Protein AF-W1I6D4-F1 (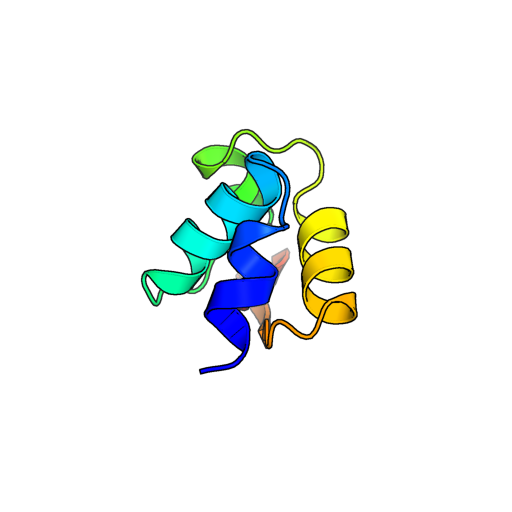afdb_monomer_lite)

Sequence (72 aa):
MEDKTIINQLPKQQRKVYNVLSKGGKYSVADISIITHCCDPRGHIAEMRNKGIQIKDEWVTEGEIRFKKYFI

pLDDT: mean 84.82, std 8.68, range [47.84, 93.0]

Secondary structure (DSSP, 8-state):
--HHHHHHHS-HHHHHHHHHHTTT--EEHHHHHHHHT-S-HHHHHHHHHHTT---EEEEEEETTEEEEEEE-

Foldseek 3Di:
DPLVVLLVPDDPLLVQLVVVQVVPDWAFQVRSCVRSVDPGVPVSVVVCVVSPDPKDWDWDDDPPDITITIHD

Structure (mmCIF, N/CA/C/O backbone):
data_AF-W1I6D4-F1
#
_entry.id   AF-W1I6D4-F1
#
loop_
_atom_site.group_PDB
_atom_site.id
_atom_site.type_symbol
_atom_site.label_atom_id
_atom_site.label_alt_id
_atom_site.label_comp_id
_atom_site.label_asym_id
_atom_site.label_entity_id
_atom_site.label_seq_id
_atom_site.pdbx_PDB_ins_code
_atom_site.Cartn_x
_atom_site.Cartn_y
_atom_site.Cartn_z
_atom_site.occupancy
_atom_site.B_iso_or_equiv
_atom_site.auth_seq_id
_atom_site.auth_comp_id
_atom_site.auth_asym_id
_atom_site.auth_atom_id
_atom_site.pdbx_PDB_model_num
ATOM 1 N N . MET A 1 1 ? -16.629 -2.193 8.527 1.00 47.84 1 MET A N 1
ATOM 2 C CA . MET A 1 1 ? -16.829 -1.189 9.603 1.00 47.84 1 MET A CA 1
ATOM 3 C C . MET A 1 1 ? -15.691 -1.210 10.632 1.00 47.84 1 MET A C 1
ATOM 5 O O . MET A 1 1 ? -15.598 -0.264 11.400 1.00 47.84 1 MET A O 1
ATOM 9 N N . GLU A 1 2 ? -14.784 -2.195 10.587 1.00 53.22 2 GLU A N 1
ATOM 10 C CA . GLU A 1 2 ? -13.653 -2.353 11.518 1.00 53.22 2 GLU A CA 1
ATOM 11 C C . GLU A 1 2 ? -12.453 -1.428 11.213 1.00 53.22 2 GLU A C 1
ATOM 13 O O . GLU A 1 2 ? -11.809 -0.912 12.124 1.00 53.22 2 GLU A O 1
ATOM 18 N N . ASP A 1 3 ? -12.192 -1.128 9.935 1.00 58.69 3 ASP A N 1
ATOM 19 C CA . ASP A 1 3 ? -10.971 -0.431 9.493 1.00 58.69 3 ASP A CA 1
ATOM 20 C C . ASP A 1 3 ? -10.862 1.009 10.019 1.00 58.69 3 ASP A C 1
ATOM 22 O O . ASP A 1 3 ? -9.777 1.502 10.334 1.00 58.69 3 ASP A O 1
ATOM 26 N N . LYS A 1 4 ? -12.002 1.700 10.160 1.00 60.91 4 LYS A N 1
ATOM 27 C CA . LYS A 1 4 ? -12.054 3.123 10.542 1.00 60.91 4 LYS A CA 1
ATOM 28 C C . LYS A 1 4 ? -11.522 3.383 11.954 1.00 60.91 4 LYS A C 1
ATOM 30 O O . LYS A 1 4 ? -10.903 4.424 12.179 1.00 60.91 4 LYS A O 1
ATOM 35 N N . THR A 1 5 ? -11.718 2.449 12.881 1.00 66.06 5 THR A N 1
ATOM 36 C CA . THR A 1 5 ? -11.253 2.575 14.272 1.00 66.06 5 THR A CA 1
ATOM 37 C C . THR A 1 5 ? -9.733 2.444 14.350 1.00 66.06 5 THR A C 1
ATOM 39 O O . THR A 1 5 ? -9.071 3.240 15.016 1.00 66.06 5 THR A O 1
ATOM 42 N N . ILE A 1 6 ? -9.173 1.508 13.580 1.00 73.12 6 ILE A N 1
ATOM 43 C CA . ILE A 1 6 ? -7.736 1.215 13.532 1.00 73.12 6 ILE A CA 1
ATOM 44 C C . ILE A 1 6 ? -6.979 2.380 12.894 1.00 73.12 6 ILE A C 1
ATOM 46 O O . ILE A 1 6 ? -5.983 2.847 13.447 1.00 73.12 6 ILE A O 1
ATOM 50 N N . ILE A 1 7 ? -7.499 2.937 11.791 1.00 73.12 7 ILE A N 1
ATOM 51 C CA . ILE A 1 7 ? -6.915 4.111 11.120 1.00 73.12 7 ILE A CA 1
ATOM 52 C C . ILE A 1 7 ? -6.833 5.307 12.075 1.00 73.12 7 ILE A C 1
ATOM 54 O O . ILE A 1 7 ? -5.855 6.060 12.053 1.00 73.12 7 ILE A O 1
ATOM 58 N N . ASN A 1 8 ? -7.826 5.474 12.956 1.00 75.06 8 ASN A N 1
ATOM 59 C CA . ASN A 1 8 ? -7.836 6.576 13.910 1.00 75.06 8 ASN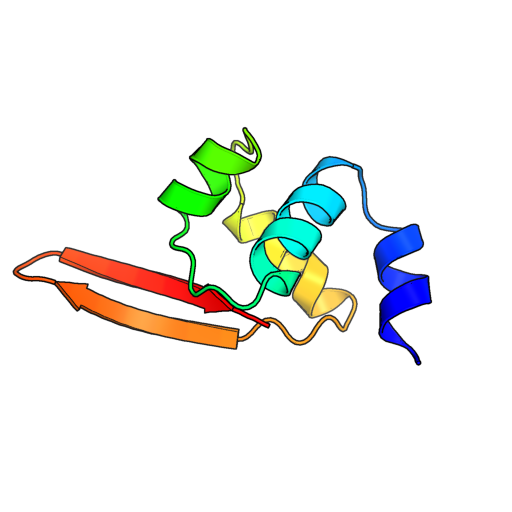 A CA 1
ATOM 60 C C . ASN A 1 8 ? -6.788 6.411 15.038 1.00 75.06 8 ASN A C 1
ATOM 62 O O . ASN A 1 8 ? -6.445 7.384 15.702 1.00 75.06 8 ASN A O 1
ATOM 66 N N . GLN A 1 9 ? -6.201 5.227 15.212 1.00 77.75 9 GLN A N 1
ATOM 67 C CA . GLN A 1 9 ? -5.087 4.992 16.141 1.00 77.75 9 GLN A CA 1
ATOM 68 C C . GLN A 1 9 ? -3.713 5.009 15.454 1.00 77.75 9 GLN A C 1
ATOM 70 O O . GLN A 1 9 ? -2.680 4.962 16.123 1.00 77.75 9 GLN A O 1
ATOM 75 N N . LEU A 1 10 ? -3.668 5.091 14.120 1.00 80.12 10 LEU A N 1
ATOM 76 C CA . LEU A 1 10 ? -2.406 5.155 13.391 1.00 80.12 10 LEU A CA 1
ATOM 77 C C . LEU A 1 10 ? -1.724 6.527 13.572 1.00 80.12 10 LEU A C 1
ATOM 79 O O . LEU A 1 10 ? -2.397 7.564 13.503 1.00 80.12 10 LEU A O 1
ATOM 83 N N . PRO A 1 11 ? -0.385 6.567 13.710 1.00 83.88 11 PRO A N 1
ATOM 84 C CA . PRO A 1 11 ? 0.391 7.796 13.630 1.00 83.88 11 PRO A CA 1
ATOM 85 C C . PRO A 1 11 ? 0.189 8.507 12.285 1.00 83.88 11 PRO A C 1
ATOM 87 O O . PRO A 1 11 ? -0.154 7.900 11.266 1.00 83.88 11 PRO A O 1
ATOM 90 N N . LYS A 1 12 ? 0.438 9.823 12.270 1.00 83.56 12 LYS A N 1
ATOM 91 C CA . LYS A 1 12 ? 0.169 10.700 11.114 1.00 83.56 12 LYS A CA 1
ATOM 92 C C . LYS A 1 12 ? 0.765 10.176 9.798 1.00 83.56 12 LYS A C 1
ATOM 94 O O . LYS A 1 12 ? 0.109 10.281 8.766 1.00 83.56 12 LYS A O 1
ATOM 99 N N . GLN A 1 13 ? 1.969 9.600 9.822 1.00 83.12 13 GLN A N 1
ATOM 100 C CA . GLN A 1 13 ? 2.607 9.023 8.630 1.00 83.12 13 GLN A CA 1
ATOM 101 C C . GLN A 1 13 ? 1.891 7.762 8.130 1.00 83.12 13 GLN A C 1
ATOM 103 O O . GLN A 1 13 ? 1.562 7.694 6.950 1.00 83.12 13 GLN A O 1
ATOM 108 N N . GLN A 1 14 ? 1.559 6.815 9.014 1.00 85.06 14 GLN A N 1
ATOM 109 C CA . GLN A 1 14 ? 0.800 5.609 8.653 1.00 85.06 14 GLN A CA 1
ATOM 110 C C . GLN A 1 14 ? -0.574 5.974 8.062 1.00 85.06 14 GLN A C 1
ATOM 112 O O . GLN A 1 14 ? -0.961 5.437 7.027 1.00 85.06 14 GLN A O 1
ATOM 117 N N . ARG A 1 15 ? -1.267 6.975 8.629 1.00 87.75 15 ARG A N 1
ATOM 118 C CA . ARG A 1 15 ? -2.520 7.494 8.047 1.00 87.75 15 ARG A CA 1
ATOM 119 C C . ARG A 1 15 ? -2.339 8.069 6.644 1.00 87.75 15 ARG A C 1
ATOM 121 O O . ARG A 1 15 ? -3.198 7.855 5.796 1.00 87.75 15 ARG A O 1
ATOM 128 N N . LYS A 1 16 ? -1.248 8.801 6.386 1.00 88.00 16 LYS A N 1
ATOM 129 C CA . LYS A 1 16 ? -0.946 9.318 5.041 1.00 88.00 16 LYS A CA 1
ATOM 130 C C . LYS A 1 16 ? -0.744 8.174 4.050 1.00 88.00 16 LYS A C 1
ATOM 132 O O . LYS A 1 16 ? -1.346 8.216 2.985 1.00 88.00 16 LYS A O 1
ATOM 137 N N . VAL A 1 17 ? 0.038 7.153 4.414 1.00 88.06 17 VAL A N 1
ATOM 138 C CA . VAL A 1 17 ? 0.254 5.961 3.571 1.00 88.06 17 VAL A CA 1
ATOM 139 C C . VAL A 1 17 ? -1.071 5.261 3.280 1.00 88.06 17 VAL A C 1
ATOM 141 O O . VAL A 1 17 ? -1.385 5.017 2.119 1.00 88.06 17 VAL A O 1
ATOM 144 N N . TYR A 1 18 ? -1.883 5.016 4.310 1.00 87.81 18 TYR A N 1
ATOM 145 C CA . TYR A 1 18 ? -3.210 4.429 4.142 1.00 87.81 18 TYR A CA 1
ATOM 146 C C . TYR A 1 18 ? -4.083 5.259 3.195 1.00 87.81 18 TYR A C 1
ATOM 148 O O . TYR A 1 18 ? -4.691 4.716 2.281 1.00 87.81 18 TYR A O 1
ATOM 156 N N . ASN A 1 19 ? -4.117 6.583 3.367 1.00 88.44 19 ASN A N 1
ATOM 157 C CA . ASN A 1 19 ? -4.924 7.463 2.527 1.00 88.44 19 ASN A CA 1
ATOM 158 C C . ASN A 1 19 ? -4.469 7.452 1.058 1.00 88.44 19 ASN A C 1
ATOM 160 O O . ASN A 1 19 ? -5.298 7.570 0.165 1.00 88.44 19 ASN A O 1
ATOM 164 N N . VAL A 1 20 ? -3.167 7.299 0.793 1.00 88.75 20 VAL A N 1
ATOM 165 C CA . VAL A 1 20 ? -2.640 7.139 -0.574 1.00 88.75 20 VAL A CA 1
ATOM 166 C C . VAL A 1 20 ? -3.131 5.830 -1.181 1.00 88.75 20 VAL A C 1
ATOM 168 O O . VAL A 1 20 ? -3.716 5.843 -2.259 1.00 88.75 20 VAL A O 1
ATOM 171 N N . LEU A 1 21 ? -2.963 4.718 -0.466 1.00 87.56 21 LEU A N 1
ATOM 172 C CA . LEU A 1 21 ? -3.391 3.400 -0.935 1.00 87.56 21 LEU A CA 1
ATOM 173 C C . LEU A 1 21 ? -4.919 3.314 -1.110 1.00 87.56 21 LEU A C 1
ATOM 175 O O . LEU A 1 21 ? -5.402 2.761 -2.094 1.00 87.56 21 LEU A O 1
ATOM 179 N N . SER A 1 22 ? -5.684 3.942 -0.213 1.00 86.12 22 SER A N 1
ATOM 180 C CA . SER A 1 22 ? -7.152 3.964 -0.240 1.00 86.12 22 SER A CA 1
ATOM 181 C C . SER A 1 22 ? -7.736 4.755 -1.416 1.00 86.12 22 SER A C 1
ATOM 183 O O . SER A 1 22 ? -8.939 4.667 -1.650 1.00 86.12 22 SER A O 1
ATOM 185 N N . LYS A 1 23 ? -6.927 5.518 -2.169 1.00 85.94 23 LYS A N 1
ATOM 186 C CA . LYS A 1 23 ? -7.372 6.166 -3.417 1.00 85.94 23 LYS A CA 1
ATOM 187 C C . LYS A 1 23 ? -7.573 5.176 -4.573 1.00 85.94 23 LYS A C 1
ATOM 189 O O . LYS A 1 23 ? -8.071 5.585 -5.616 1.00 85.94 23 LYS A O 1
ATOM 194 N N . GLY A 1 24 ? -7.206 3.903 -4.397 1.00 80.19 24 GLY A N 1
ATOM 195 C CA . GLY A 1 24 ? -7.428 2.836 -5.381 1.00 80.19 24 GLY A CA 1
ATOM 196 C C . GLY A 1 24 ? -6.281 2.638 -6.378 1.00 80.19 24 GLY A C 1
ATOM 197 O O . GLY A 1 24 ? -6.468 1.997 -7.408 1.00 80.19 24 GLY A O 1
ATOM 198 N N . GLY A 1 25 ? -5.096 3.188 -6.095 1.00 86.19 25 GLY A N 1
ATOM 199 C CA . GLY A 1 25 ? -3.895 3.003 -6.914 1.00 86.19 25 GLY A CA 1
ATOM 200 C C . GLY A 1 25 ? -2.978 1.888 -6.400 1.00 86.19 25 GLY A C 1
ATOM 201 O O . GLY A 1 25 ? -2.955 1.576 -5.210 1.00 86.19 25 GLY A O 1
ATOM 202 N N . LYS A 1 26 ? -2.171 1.319 -7.304 1.00 90.50 26 LYS A N 1
ATOM 203 C CA . LYS A 1 26 ? -1.043 0.440 -6.965 1.00 90.50 26 LYS A CA 1
ATOM 204 C C . LYS A 1 26 ? 0.225 1.281 -6.868 1.00 90.50 26 LYS A C 1
ATOM 206 O O . LYS A 1 26 ? 0.693 1.786 -7.886 1.00 90.50 26 LYS A O 1
ATOM 211 N N . TYR A 1 27 ? 0.790 1.403 -5.673 1.00 91.19 27 TYR A N 1
ATOM 212 C CA . TYR A 1 27 ? 1.943 2.272 -5.432 1.00 91.19 27 TYR A CA 1
ATOM 213 C C . TYR A 1 27 ? 3.179 1.469 -5.048 1.00 91.19 27 TYR A C 1
ATOM 215 O O . TYR A 1 27 ? 3.107 0.543 -4.237 1.00 91.19 27 TYR A O 1
ATOM 223 N N . SER A 1 28 ? 4.327 1.828 -5.613 1.00 90.56 28 SER A N 1
ATOM 224 C CA . SER A 1 28 ? 5.606 1.232 -5.231 1.00 90.56 28 SER A CA 1
ATOM 225 C C . SER A 1 28 ? 6.087 1.821 -3.906 1.00 90.56 28 SER A C 1
ATOM 227 O O . SER A 1 28 ? 5.657 2.895 -3.489 1.00 90.56 28 SER A O 1
ATOM 229 N N . VAL A 1 29 ? 7.039 1.154 -3.254 1.00 88.06 29 VAL A N 1
ATOM 230 C CA . VAL A 1 29 ? 7.703 1.679 -2.041 1.00 88.06 29 VAL A CA 1
ATOM 231 C C . VAL A 1 29 ? 8.235 3.102 -2.271 1.00 88.06 29 VAL A C 1
ATOM 233 O O . VAL A 1 29 ? 8.046 3.971 -1.422 1.00 88.06 29 VAL A O 1
ATOM 236 N N . ALA A 1 30 ? 8.847 3.343 -3.435 1.00 88.56 30 ALA A N 1
ATOM 237 C CA . ALA A 1 30 ? 9.375 4.647 -3.826 1.00 88.56 30 ALA A CA 1
ATOM 238 C C . ALA A 1 30 ? 8.267 5.701 -3.977 1.00 88.56 30 ALA A C 1
ATOM 240 O O . ALA A 1 30 ? 8.370 6.768 -3.380 1.00 88.56 30 ALA A O 1
ATOM 241 N N . ASP A 1 31 ? 7.178 5.382 -4.686 1.00 88.81 31 ASP A N 1
ATOM 242 C CA . ASP A 1 31 ? 6.030 6.287 -4.837 1.00 88.81 31 ASP A CA 1
ATOM 243 C C . ASP A 1 31 ? 5.453 6.680 -3.475 1.00 88.81 31 ASP A C 1
ATOM 245 O O . ASP A 1 31 ? 5.233 7.856 -3.192 1.00 88.81 31 ASP A O 1
ATOM 249 N N . ILE A 1 32 ? 5.254 5.698 -2.591 1.00 88.94 32 ILE A N 1
ATOM 250 C CA . ILE A 1 32 ? 4.734 5.939 -1.243 1.00 88.94 32 ILE A CA 1
ATOM 251 C C . ILE A 1 32 ? 5.695 6.836 -0.462 1.00 88.94 32 ILE A C 1
ATOM 253 O O . ILE A 1 32 ? 5.242 7.770 0.202 1.00 88.94 32 ILE A O 1
ATOM 257 N N . SER A 1 33 ? 7.005 6.585 -0.543 1.00 89.12 33 SER A N 1
ATOM 258 C CA . SER A 1 33 ? 8.022 7.415 0.109 1.00 89.12 33 SER A CA 1
ATOM 259 C C . SER A 1 33 ? 7.964 8.862 -0.385 1.00 89.12 33 SER A C 1
ATOM 261 O O . SER A 1 33 ? 7.907 9.769 0.442 1.00 89.12 33 SER A O 1
ATOM 263 N N . ILE A 1 34 ? 7.856 9.082 -1.700 1.00 89.62 34 ILE A N 1
ATOM 264 C CA . ILE A 1 34 ? 7.767 10.417 -2.312 1.00 89.62 34 ILE A CA 1
ATOM 265 C C . ILE A 1 34 ? 6.485 11.138 -1.878 1.00 89.62 34 ILE A C 1
ATOM 267 O O . ILE A 1 34 ? 6.539 12.281 -1.436 1.00 89.62 34 ILE A O 1
ATOM 271 N N . ILE A 1 35 ? 5.330 10.471 -1.949 1.00 88.38 35 ILE A N 1
ATOM 272 C CA . ILE A 1 35 ? 4.031 11.097 -1.657 1.00 88.38 35 ILE A CA 1
ATOM 273 C C . ILE A 1 35 ? 3.872 11.388 -0.159 1.00 88.38 35 ILE A C 1
ATOM 275 O O . ILE A 1 35 ? 3.285 12.395 0.241 1.00 88.38 35 ILE A O 1
ATOM 279 N N . THR A 1 36 ? 4.350 10.483 0.697 1.00 86.75 36 THR A N 1
ATOM 280 C CA . THR A 1 36 ? 4.152 10.586 2.151 1.00 86.75 36 THR A CA 1
ATOM 281 C C . THR A 1 36 ? 5.325 11.226 2.884 1.00 86.75 36 THR A C 1
ATOM 283 O O . THR A 1 36 ? 5.177 11.551 4.066 1.00 86.75 36 THR A O 1
ATOM 286 N N . HIS A 1 37 ? 6.452 11.439 2.192 1.00 85.44 37 HIS A N 1
ATOM 287 C CA . HIS A 1 37 ? 7.749 11.819 2.759 1.00 85.44 37 HIS A CA 1
ATOM 288 C C . HIS A 1 37 ? 8.170 10.887 3.903 1.00 85.44 37 HIS A C 1
ATOM 290 O O . HIS A 1 37 ? 8.694 11.315 4.933 1.00 85.44 37 HIS A O 1
ATOM 296 N N . CYS A 1 38 ? 7.863 9.598 3.756 1.00 81.81 38 CYS A N 1
ATOM 297 C CA . CYS A 1 38 ? 8.212 8.584 4.736 1.00 81.81 38 CYS A CA 1
ATOM 298 C C . CYS A 1 38 ? 9.571 7.967 4.401 1.00 81.81 38 CYS A C 1
ATOM 300 O O . CYS A 1 38 ? 9.803 7.557 3.263 1.00 81.81 38 CYS A O 1
ATOM 302 N N . CYS A 1 39 ? 10.435 7.873 5.411 1.00 79.31 39 CYS A N 1
ATOM 303 C CA . CYS A 1 39 ? 11.758 7.269 5.285 1.00 79.31 39 CYS A CA 1
ATOM 304 C C . CYS A 1 39 ? 11.679 5.736 5.150 1.00 79.31 39 CYS A C 1
ATOM 306 O O . CYS A 1 39 ? 12.377 5.163 4.322 1.00 79.31 39 CYS A O 1
ATOM 308 N N . ASP A 1 40 ? 10.780 5.080 5.898 1.00 84.31 40 ASP A N 1
ATOM 309 C CA . ASP A 1 40 ? 10.570 3.627 5.830 1.00 84.31 40 ASP A CA 1
ATOM 310 C C . ASP A 1 40 ? 9.081 3.255 5.649 1.00 84.31 40 ASP A C 1
ATOM 312 O O . ASP A 1 40 ? 8.377 2.887 6.594 1.00 84.31 40 ASP A O 1
ATOM 316 N N . PRO A 1 41 ? 8.545 3.345 4.418 1.00 85.50 41 PRO A N 1
ATOM 317 C CA . PRO A 1 41 ? 7.152 2.987 4.154 1.00 85.50 41 PRO A CA 1
ATOM 318 C C . PRO A 1 41 ? 6.884 1.482 4.319 1.00 85.50 41 PRO A C 1
ATOM 320 O O . PRO A 1 41 ? 5.750 1.089 4.595 1.00 85.50 41 PRO A O 1
ATOM 323 N N . ARG A 1 42 ? 7.908 0.626 4.188 1.00 85.38 42 ARG A N 1
ATOM 324 C CA . ARG A 1 42 ? 7.762 -0.833 4.304 1.00 85.38 42 ARG A CA 1
ATOM 325 C C . ARG A 1 42 ? 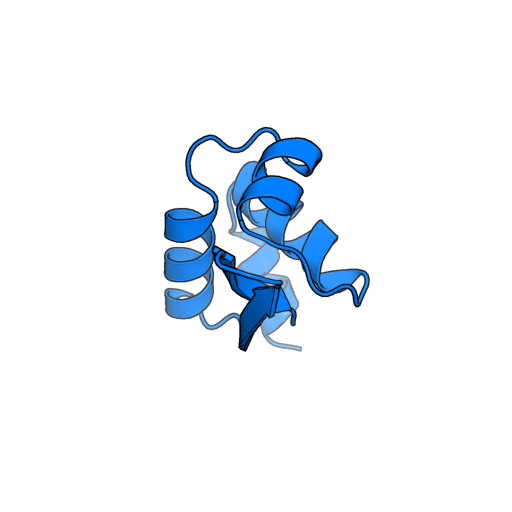7.437 -1.267 5.734 1.00 85.38 42 ARG A C 1
ATOM 327 O O . ARG A 1 42 ? 6.530 -2.082 5.910 1.00 85.38 42 ARG A O 1
ATOM 334 N N . GLY A 1 43 ? 8.127 -0.728 6.737 1.00 86.94 43 GLY A N 1
ATOM 335 C CA . GLY A 1 43 ? 7.849 -1.001 8.146 1.00 86.94 43 GLY A CA 1
ATOM 336 C C . GLY A 1 43 ? 6.454 -0.539 8.541 1.00 86.94 43 GLY A C 1
ATOM 337 O O . GLY A 1 43 ? 5.707 -1.291 9.163 1.00 86.94 43 GLY A O 1
ATOM 338 N N . HIS A 1 44 ? 6.031 0.634 8.064 1.00 87.06 44 HIS A N 1
ATOM 339 C CA . HIS A 1 44 ? 4.662 1.104 8.272 1.00 87.06 44 HIS A CA 1
ATOM 340 C C . HIS A 1 44 ? 3.609 0.184 7.652 1.00 87.06 44 HIS A C 1
ATOM 342 O O . HIS A 1 44 ? 2.590 -0.076 8.287 1.00 87.06 44 HIS A O 1
ATOM 348 N N . ILE A 1 45 ? 3.838 -0.338 6.443 1.00 87.94 45 ILE A N 1
ATOM 349 C CA . ILE A 1 45 ? 2.937 -1.321 5.824 1.00 87.94 45 ILE A CA 1
ATOM 350 C C . ILE A 1 45 ? 2.862 -2.601 6.664 1.00 87.94 45 ILE A C 1
ATOM 352 O O . ILE A 1 45 ? 1.770 -3.124 6.883 1.00 87.94 45 ILE A O 1
ATOM 356 N N . ALA A 1 46 ? 3.997 -3.093 7.165 1.00 89.12 46 ALA A N 1
ATOM 357 C CA . ALA A 1 46 ? 4.034 -4.276 8.020 1.00 89.12 46 ALA A CA 1
ATOM 358 C C . ALA A 1 46 ? 3.288 -4.054 9.348 1.00 89.12 46 ALA A C 1
ATOM 360 O O . ALA A 1 46 ? 2.492 -4.901 9.749 1.00 89.12 46 ALA A O 1
ATOM 361 N N . GLU A 1 47 ? 3.483 -2.913 10.008 1.00 88.44 47 GLU A N 1
ATOM 362 C CA . GLU A 1 47 ? 2.727 -2.542 11.210 1.00 88.44 47 GLU A CA 1
ATOM 363 C C . GLU A 1 47 ? 1.224 -2.450 10.933 1.00 88.44 47 GLU A C 1
ATOM 365 O O . GLU A 1 47 ? 0.421 -2.983 11.693 1.00 88.44 47 GLU A O 1
ATOM 370 N N . MET A 1 48 ? 0.832 -1.802 9.834 1.00 86.69 48 MET A N 1
ATOM 371 C CA . MET A 1 48 ? -0.573 -1.679 9.447 1.00 86.69 48 MET A CA 1
ATOM 372 C C . MET A 1 48 ? -1.214 -3.050 9.202 1.00 86.69 48 MET A C 1
ATOM 374 O O . MET A 1 48 ? -2.332 -3.281 9.659 1.00 86.69 48 MET A O 1
ATOM 378 N N . ARG A 1 49 ? -0.490 -3.985 8.572 1.00 88.50 49 ARG A N 1
ATOM 379 C CA . ARG A 1 49 ? -0.926 -5.384 8.430 1.00 88.50 49 ARG A CA 1
ATOM 380 C C . ARG A 1 49 ? -1.097 -6.080 9.776 1.00 88.50 49 ARG A C 1
ATOM 382 O O . ARG A 1 49 ? -2.116 -6.725 9.987 1.00 88.50 49 ARG A O 1
ATOM 389 N N . ASN A 1 50 ? -0.141 -5.920 10.693 1.00 87.94 50 ASN A N 1
ATOM 390 C CA . ASN A 1 50 ? -0.234 -6.485 12.047 1.00 87.94 50 ASN A CA 1
ATOM 391 C C . ASN A 1 50 ? -1.427 -5.923 12.830 1.00 87.94 50 ASN A C 1
ATOM 393 O O . ASN A 1 50 ? -2.031 -6.631 13.626 1.00 87.94 50 ASN A O 1
ATOM 397 N N . LYS A 1 51 ? -1.798 -4.666 12.573 1.00 84.44 51 LYS A N 1
ATOM 398 C CA . LYS A 1 51 ? -2.990 -4.036 13.148 1.00 84.44 51 LYS A CA 1
ATOM 399 C C . LYS A 1 51 ? -4.300 -4.499 12.499 1.00 84.44 51 LYS A C 1
ATOM 401 O O . LYS A 1 51 ? -5.345 -4.076 12.962 1.00 84.44 51 LYS A O 1
ATOM 406 N N . GLY A 1 52 ? -4.267 -5.336 11.460 1.00 85.69 52 GLY A N 1
ATOM 407 C CA . GLY A 1 52 ? -5.462 -5.882 10.804 1.00 85.69 52 GLY A CA 1
ATOM 408 C C . GLY A 1 52 ? -5.872 -5.181 9.506 1.00 85.69 52 GLY A C 1
ATOM 409 O O . GLY A 1 52 ? -6.914 -5.507 8.948 1.00 85.69 52 GLY A O 1
ATOM 410 N N . ILE A 1 53 ? -5.069 -4.246 8.987 1.00 85.69 53 ILE A N 1
ATOM 411 C CA . ILE A 1 53 ? -5.364 -3.583 7.709 1.00 85.69 53 ILE A CA 1
ATOM 412 C C . ILE A 1 53 ? -4.973 -4.511 6.557 1.00 85.69 53 ILE A C 1
ATOM 414 O O . ILE A 1 53 ? -3.809 -4.903 6.420 1.00 85.69 53 ILE A O 1
ATOM 418 N N . GLN A 1 54 ? -5.938 -4.825 5.691 1.00 87.31 54 GLN A N 1
ATOM 419 C CA . GLN A 1 54 ? -5.752 -5.711 4.540 1.00 87.31 54 GLN A CA 1
ATOM 420 C C . GLN A 1 54 ? -4.994 -5.028 3.392 1.00 87.31 54 GLN A C 1
ATOM 422 O O . GLN A 1 54 ? -5.546 -4.730 2.340 1.00 87.31 54 GLN A O 1
ATOM 427 N N . ILE A 1 55 ? -3.696 -4.797 3.575 1.00 88.94 55 ILE A N 1
ATOM 428 C CA . ILE A 1 55 ? -2.822 -4.306 2.504 1.00 88.94 55 ILE A CA 1
ATOM 429 C C . ILE A 1 55 ? -2.366 -5.500 1.669 1.00 88.94 55 ILE A C 1
ATOM 431 O O . ILE A 1 55 ? -1.722 -6.407 2.197 1.00 88.94 55 ILE A O 1
ATOM 435 N N . LYS A 1 56 ? -2.615 -5.482 0.364 1.00 90.31 56 LYS A N 1
ATOM 436 C CA . LYS A 1 56 ? -2.129 -6.464 -0.613 1.00 90.31 56 LYS A CA 1
ATOM 437 C C . LYS A 1 56 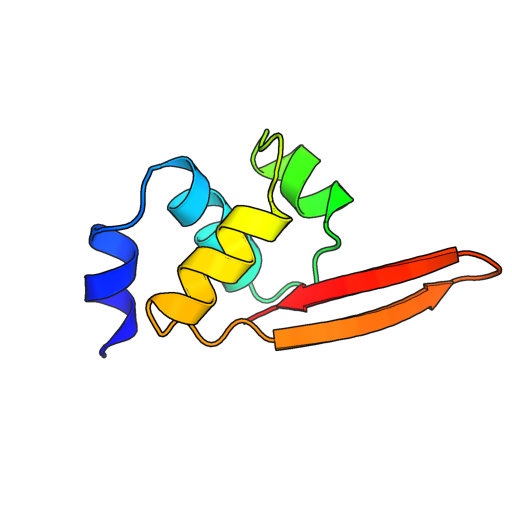? -0.811 -6.000 -1.231 1.00 90.31 56 LYS A C 1
ATOM 439 O O . LYS A 1 56 ? -0.528 -4.803 -1.291 1.00 90.31 56 LYS A O 1
ATOM 444 N N . ASP A 1 57 ? 0.016 -6.954 -1.652 1.00 91.06 57 ASP A N 1
ATOM 445 C CA . ASP A 1 57 ? 1.232 -6.680 -2.418 1.00 91.06 57 ASP A CA 1
ATOM 446 C C . ASP A 1 57 ? 1.297 -7.530 -3.684 1.00 91.06 57 ASP A C 1
ATOM 448 O O . ASP A 1 57 ? 0.879 -8.684 -3.694 1.00 91.06 57 ASP A O 1
ATOM 452 N N . GLU A 1 58 ? 1.813 -6.935 -4.754 1.00 92.12 58 GLU A N 1
ATOM 453 C CA . GLU A 1 58 ? 2.036 -7.573 -6.046 1.00 92.12 58 GLU A CA 1
ATOM 454 C C . GLU A 1 58 ? 3.491 -7.367 -6.456 1.00 92.12 58 GLU A C 1
ATOM 456 O O . GLU A 1 58 ? 4.037 -6.263 -6.361 1.00 92.12 58 GLU A O 1
ATOM 461 N N . TRP A 1 59 ? 4.127 -8.444 -6.911 1.00 91.62 59 TRP A N 1
ATOM 462 C CA . TRP A 1 59 ? 5.439 -8.358 -7.534 1.00 91.62 59 TRP A CA 1
ATOM 463 C C . TRP A 1 59 ? 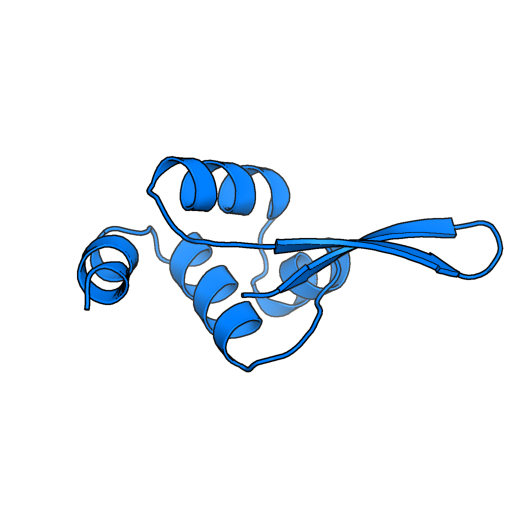5.282 -7.890 -8.974 1.00 91.62 59 TRP A C 1
ATOM 465 O O . TRP A 1 59 ? 4.622 -8.551 -9.770 1.00 91.62 59 TRP A O 1
ATOM 475 N N . VAL A 1 60 ? 5.936 -6.781 -9.298 1.00 91.31 60 VAL A N 1
ATOM 476 C CA . VAL A 1 60 ? 6.013 -6.243 -10.651 1.00 91.31 60 VAL A CA 1
ATOM 477 C C . VAL A 1 60 ? 7.460 -6.328 -11.115 1.00 91.31 60 VAL A C 1
ATOM 479 O O . VAL A 1 60 ? 8.383 -5.982 -10.373 1.00 91.31 60 VAL A O 1
ATOM 482 N N . THR A 1 61 ? 7.640 -6.810 -12.338 1.00 93.00 61 THR A N 1
ATOM 483 C CA . THR A 1 61 ? 8.931 -6.854 -13.019 1.00 93.00 61 THR A CA 1
ATOM 484 C C . THR A 1 61 ? 8.844 -5.922 -14.217 1.00 93.00 61 THR A C 1
ATOM 486 O O . THR A 1 61 ? 8.023 -6.155 -15.101 1.00 93.00 61 THR A O 1
ATOM 489 N N . GLU A 1 62 ? 9.663 -4.873 -14.237 1.00 89.12 62 GLU A N 1
ATOM 490 C CA . GLU A 1 62 ? 9.800 -3.972 -15.384 1.00 89.12 62 GLU A CA 1
ATOM 491 C C . GLU A 1 62 ? 11.261 -3.975 -15.836 1.00 89.12 62 GLU A C 1
ATOM 493 O O . GLU A 1 62 ? 12.151 -3.493 -15.131 1.00 89.12 62 GLU A O 1
ATOM 498 N N . GLY A 1 63 ? 11.511 -4.581 -16.999 1.00 88.50 63 GLY A N 1
ATOM 499 C CA . GLY A 1 63 ? 12.865 -4.835 -17.486 1.00 88.50 63 GLY A CA 1
ATOM 500 C C . GLY A 1 63 ? 13.652 -5.723 -16.519 1.00 88.50 63 GL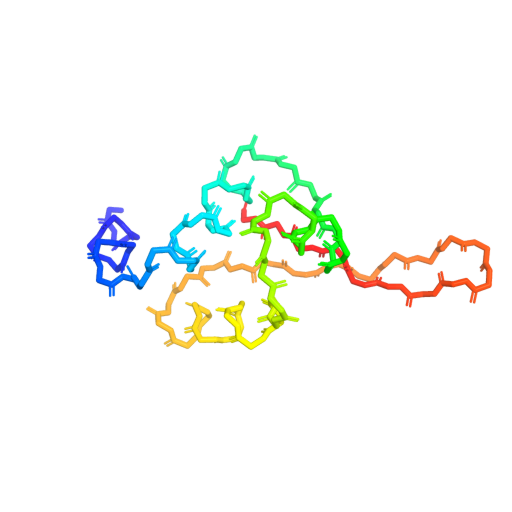Y A C 1
ATOM 501 O O . GLY A 1 63 ? 13.214 -6.817 -16.168 1.00 88.50 63 GLY A O 1
ATOM 502 N N . GLU A 1 64 ? 14.807 -5.233 -16.074 1.00 89.50 64 GLU A N 1
ATOM 503 C CA . GLU A 1 64 ? 15.697 -5.927 -15.131 1.00 89.50 64 GLU A CA 1
ATOM 504 C C . GLU A 1 64 ? 15.357 -5.643 -13.658 1.00 89.50 64 GLU A C 1
ATOM 506 O O . GLU A 1 64 ? 15.948 -6.228 -12.749 1.00 89.50 64 GLU A O 1
ATOM 511 N N . ILE A 1 65 ? 14.399 -4.748 -13.394 1.00 88.69 65 ILE A N 1
ATOM 512 C CA . ILE A 1 65 ? 14.075 -4.296 -12.042 1.00 88.69 65 ILE A CA 1
ATOM 513 C C . ILE A 1 65 ? 12.814 -5.006 -11.561 1.00 88.69 65 ILE A C 1
ATOM 515 O O . ILE A 1 65 ? 11.757 -4.962 -12.191 1.00 88.69 65 ILE A O 1
ATOM 519 N N . ARG A 1 66 ? 12.909 -5.629 -10.384 1.00 89.94 66 ARG A N 1
ATOM 520 C CA . ARG A 1 66 ? 11.776 -6.261 -9.709 1.00 89.94 66 ARG A CA 1
ATOM 521 C C . ARG A 1 66 ? 11.462 -5.534 -8.411 1.00 89.94 66 ARG A C 1
ATOM 523 O O . ARG A 1 66 ? 12.298 -5.449 -7.515 1.00 89.94 66 ARG A O 1
ATOM 530 N N . PHE A 1 67 ? 10.231 -5.059 -8.283 1.00 89.12 67 PHE A N 1
ATOM 531 C CA . PHE A 1 67 ? 9.777 -4.323 -7.108 1.00 89.12 67 PHE A CA 1
ATOM 532 C C . PHE A 1 67 ? 8.361 -4.730 -6.705 1.00 89.12 67 PHE A C 1
ATOM 534 O O . PHE A 1 67 ? 7.643 -5.414 -7.433 1.00 89.12 67 PHE A O 1
ATOM 541 N N . LYS A 1 68 ? 7.969 -4.345 -5.490 1.00 89.38 68 LYS A N 1
ATOM 542 C CA . LYS A 1 68 ? 6.624 -4.590 -4.970 1.00 89.38 68 LYS A CA 1
ATOM 543 C C . LYS A 1 68 ? 5.763 -3.347 -5.114 1.00 89.38 68 LYS A C 1
ATOM 545 O O . LYS A 1 68 ? 6.179 -2.268 -4.681 1.00 89.38 68 LYS A O 1
ATOM 550 N N . LYS A 1 69 ? 4.554 -3.528 -5.639 1.00 92.25 69 LYS A N 1
ATOM 551 C CA . LYS A 1 69 ? 3.474 -2.545 -5.551 1.00 92.25 69 LYS A CA 1
ATOM 552 C C . LYS A 1 69 ? 2.501 -2.958 -4.453 1.00 92.25 69 LYS A C 1
ATOM 554 O O . LYS A 1 69 ? 2.180 -4.135 -4.320 1.00 92.25 69 LYS A O 1
ATOM 559 N N . TYR A 1 70 ? 2.038 -1.988 -3.678 1.00 91.31 70 TYR A N 1
ATOM 560 C CA . TYR A 1 70 ? 1.093 -2.170 -2.582 1.00 91.31 70 TYR A CA 1
ATOM 561 C C . TYR A 1 70 ? -0.234 -1.495 -2.920 1.00 91.31 70 TYR A C 1
ATOM 563 O O . TYR A 1 70 ? -0.251 -0.450 -3.575 1.00 91.31 70 TYR A O 1
ATOM 571 N N . PHE A 1 71 ? -1.333 -2.105 -2.484 1.00 89.19 71 PHE A N 1
ATOM 572 C CA . PHE A 1 71 ? -2.702 -1.627 -2.696 1.00 89.19 71 PHE A CA 1
ATOM 573 C C . PHE A 1 71 ? -3.635 -2.176 -1.606 1.00 89.19 71 PHE A C 1
ATOM 575 O O . PHE A 1 71 ? -3.270 -3.126 -0.912 1.00 89.19 71 PHE A O 1
ATOM 582 N N . ILE A 1 72 ? -4.807 -1.563 -1.429 1.00 87.69 72 ILE A N 1
ATOM 583 C CA . ILE A 1 72 ? -5.856 -1.995 -0.486 1.00 87.69 72 ILE A CA 1
ATOM 584 C C . ILE A 1 72 ? -7.093 -2.353 -1.306 1.00 87.69 72 ILE A C 1
ATOM 586 O O . ILE A 1 72 ? -7.436 -1.536 -2.188 1.00 87.69 72 ILE A O 1
#

Radius of gyration: 12.11 Å; chains: 1; bounding box: 32×20×34 Å